Protein AF-A4P0I0-F1 (afdb_monomer)

Structure (mmCIF, N/CA/C/O backbone):
data_AF-A4P0I0-F1
#
_entry.id   AF-A4P0I0-F1
#
loop_
_atom_site.group_PDB
_atom_site.id
_atom_site.type_symbol
_atom_site.label_atom_id
_atom_site.label_alt_id
_atom_site.label_comp_id
_atom_site.label_asym_id
_atom_site.label_entity_id
_atom_site.label_seq_id
_atom_site.pdbx_PDB_ins_code
_atom_site.Cartn_x
_atom_site.Cartn_y
_atom_site.Cartn_z
_atom_site.occupancy
_atom_site.B_iso_or_equiv
_atom_site.auth_seq_id
_atom_site.auth_comp_id
_atom_site.auth_asym_id
_atom_site.auth_atom_id
_atom_site.pdbx_PDB_model_num
ATOM 1 N N . MET A 1 1 ? 8.417 -10.840 13.481 1.00 49.62 1 MET A N 1
ATOM 2 C CA . MET A 1 1 ? 8.895 -10.909 12.083 1.00 49.62 1 MET A CA 1
ATOM 3 C C . MET A 1 1 ? 7.966 -10.025 11.261 1.00 49.62 1 MET A C 1
ATOM 5 O O . MET A 1 1 ? 6.800 -10.369 11.163 1.00 49.62 1 MET A O 1
ATOM 9 N N . GLY A 1 2 ? 8.399 -8.838 10.832 1.00 62.56 2 GLY A N 1
ATOM 10 C CA . GLY A 1 2 ? 7.512 -7.823 10.241 1.00 62.56 2 GLY A CA 1
ATOM 11 C C . GLY A 1 2 ? 7.734 -7.627 8.743 1.00 62.56 2 GLY A C 1
ATOM 12 O O . GLY A 1 2 ? 8.805 -7.938 8.225 1.00 62.56 2 GLY A O 1
ATOM 13 N N . PHE A 1 3 ? 6.732 -7.074 8.062 1.00 75.56 3 PHE A N 1
ATOM 14 C CA . PHE A 1 3 ? 6.823 -6.658 6.665 1.00 75.56 3 PHE A CA 1
ATOM 15 C C . PHE A 1 3 ? 7.386 -5.230 6.579 1.00 75.56 3 PHE A C 1
ATOM 17 O O . PHE A 1 3 ? 6.649 -4.262 6.431 1.00 75.56 3 PHE A O 1
ATOM 24 N N . ASN A 1 4 ? 8.697 -5.077 6.771 1.00 85.44 4 ASN A N 1
ATOM 25 C CA . ASN A 1 4 ? 9.367 -3.773 6.785 1.00 85.44 4 ASN A CA 1
ATOM 26 C C . ASN A 1 4 ? 10.639 -3.767 5.917 1.00 85.44 4 ASN A C 1
ATOM 28 O O . ASN A 1 4 ? 11.027 -4.788 5.341 1.00 85.44 4 ASN A O 1
ATOM 32 N N . GLY A 1 5 ? 11.258 -2.590 5.784 1.00 89.81 5 GLY A N 1
ATOM 33 C CA . GLY A 1 5 ? 12.522 -2.416 5.068 1.00 89.81 5 GLY A CA 1
ATOM 34 C C . GLY A 1 5 ? 12.476 -2.945 3.632 1.00 89.81 5 GLY A C 1
ATOM 35 O O . GLY A 1 5 ? 11.586 -2.603 2.853 1.00 89.81 5 GLY A O 1
ATOM 36 N N . SER A 1 6 ? 13.443 -3.794 3.280 1.00 89.75 6 SER A N 1
ATOM 37 C CA . SER A 1 6 ? 13.600 -4.340 1.927 1.00 89.75 6 SER A CA 1
ATOM 38 C C . SER A 1 6 ? 12.392 -5.150 1.455 1.00 89.75 6 SER A C 1
ATOM 40 O O . SER A 1 6 ? 12.028 -5.056 0.287 1.00 89.75 6 SER A O 1
ATOM 42 N N . SER A 1 7 ? 11.737 -5.901 2.344 1.00 90.38 7 SER A N 1
ATOM 43 C CA . SER A 1 7 ? 10.561 -6.703 1.984 1.00 90.38 7 SER A CA 1
ATOM 44 C C . SER A 1 7 ? 9.379 -5.821 1.583 1.00 90.38 7 SER A C 1
ATOM 46 O O . SER A 1 7 ? 8.735 -6.085 0.570 1.00 90.38 7 SER A O 1
ATOM 48 N N . ALA A 1 8 ? 9.150 -4.727 2.321 1.00 90.50 8 ALA A N 1
ATOM 49 C CA . ALA A 1 8 ? 8.122 -3.742 1.985 1.00 90.50 8 ALA A CA 1
ATOM 50 C C . ALA A 1 8 ? 8.416 -3.045 0.647 1.00 90.50 8 ALA A C 1
ATOM 52 O O . ALA A 1 8 ? 7.521 -2.886 -0.181 1.00 90.50 8 ALA A O 1
ATOM 53 N N . ALA A 1 9 ? 9.683 -2.699 0.399 1.00 92.00 9 ALA A N 1
ATOM 54 C CA . ALA A 1 9 ? 10.099 -2.089 -0.862 1.00 92.00 9 ALA A CA 1
ATOM 55 C C . ALA A 1 9 ? 9.887 -3.028 -2.064 1.00 92.00 9 ALA A C 1
ATOM 57 O O . ALA A 1 9 ? 9.366 -2.600 -3.092 1.00 92.00 9 ALA A O 1
ATOM 58 N N . ILE A 1 10 ? 10.244 -4.310 -1.930 1.00 92.25 10 ILE A N 1
ATOM 59 C CA . ILE A 1 10 ? 10.041 -5.318 -2.982 1.00 92.25 10 ILE A CA 1
ATOM 60 C C . ILE A 1 10 ? 8.549 -5.484 -3.280 1.00 92.25 10 ILE A C 1
ATOM 62 O O . ILE A 1 10 ? 8.157 -5.475 -4.447 1.00 92.25 10 ILE A O 1
ATOM 66 N N . ALA A 1 11 ? 7.705 -5.590 -2.252 1.00 90.88 11 ALA A N 1
ATOM 67 C CA . ALA A 1 11 ? 6.265 -5.681 -2.465 1.00 90.88 11 ALA A CA 1
ATOM 68 C C . ALA A 1 11 ? 5.698 -4.454 -3.163 1.00 90.88 11 ALA A C 1
ATOM 70 O O . ALA A 1 11 ? 4.947 -4.635 -4.107 1.00 90.88 11 ALA A O 1
ATOM 71 N N . ALA A 1 12 ? 6.079 -3.234 -2.777 1.00 91.62 12 ALA A N 1
ATOM 72 C CA . ALA A 1 12 ? 5.602 -2.030 -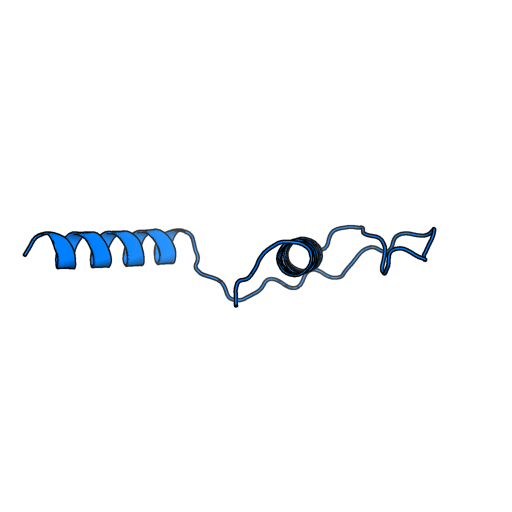3.458 1.00 91.62 12 ALA A CA 1
ATOM 73 C C . ALA A 1 12 ? 5.989 -2.021 -4.949 1.00 91.62 12 ALA A C 1
ATOM 75 O O . ALA A 1 12 ? 5.165 -1.700 -5.805 1.00 91.62 12 ALA A O 1
ATOM 76 N N . VAL A 1 13 ? 7.220 -2.435 -5.279 1.00 95.62 13 VAL A N 1
ATOM 77 C CA . VAL A 1 13 ? 7.670 -2.557 -6.675 1.00 95.62 13 VAL A CA 1
ATOM 78 C C . VAL A 1 13 ? 6.784 -3.518 -7.460 1.00 95.62 13 VAL A C 1
ATOM 80 O O . VAL A 1 13 ? 6.371 -3.194 -8.569 1.00 95.62 13 VAL A O 1
ATOM 83 N N . HIS A 1 14 ? 6.468 -4.685 -6.906 1.00 94.50 14 HIS A N 1
ATOM 84 C CA . HIS A 1 14 ? 5.625 -5.656 -7.597 1.00 94.50 14 HIS A CA 1
ATOM 85 C C . HIS A 1 14 ? 4.138 -5.264 -7.595 1.00 94.50 14 HIS A C 1
ATOM 87 O O . HIS A 1 14 ? 3.500 -5.394 -8.634 1.00 94.50 14 HIS A O 1
ATOM 93 N N . GLN A 1 15 ? 3.607 -4.725 -6.496 1.00 91.88 15 GLN A N 1
ATOM 94 C CA . GLN A 1 15 ? 2.208 -4.306 -6.329 1.00 91.88 15 GLN A CA 1
ATOM 95 C C . GLN A 1 15 ? 1.781 -3.308 -7.401 1.00 91.88 15 GLN A C 1
ATOM 97 O O . GLN A 1 15 ? 0.705 -3.443 -7.973 1.00 91.88 15 GLN A O 1
ATOM 102 N N . TYR A 1 16 ? 2.641 -2.328 -7.678 1.00 93.81 16 TYR A N 1
ATOM 103 C CA . TYR A 1 16 ? 2.360 -1.250 -8.625 1.00 93.81 16 TYR A CA 1
ATOM 104 C C . TYR A 1 16 ? 3.090 -1.425 -9.963 1.00 93.81 16 TYR A C 1
ATOM 106 O O . TYR A 1 16 ? 3.040 -0.535 -10.806 1.00 93.81 16 TYR A O 1
ATOM 114 N N . GLY A 1 17 ? 3.802 -2.543 -10.154 1.00 96.25 17 GLY A N 1
ATOM 115 C CA . GLY A 1 17 ? 4.607 -2.788 -11.351 1.00 96.25 17 GLY A CA 1
ATOM 116 C C . GLY A 1 17 ? 5.617 -1.668 -11.608 1.00 96.25 17 GLY A C 1
ATOM 117 O O . GLY A 1 17 ? 5.640 -1.091 -12.683 1.00 96.25 17 GLY A O 1
ATOM 118 N N . LEU A 1 18 ? 6.416 -1.282 -10.617 1.00 97.56 18 LEU A N 1
ATOM 119 C CA . LEU A 1 18 ? 7.366 -0.174 -10.751 1.00 97.56 18 LEU A CA 1
ATOM 120 C C . LEU A 1 18 ? 8.644 -0.605 -11.482 1.00 97.56 18 LEU A C 1
ATOM 122 O O . LEU A 1 18 ? 9.000 -1.782 -11.528 1.00 97.56 18 LEU A O 1
ATOM 126 N N . THR A 1 19 ? 9.394 0.373 -11.992 1.00 98.00 19 THR A N 1
ATOM 127 C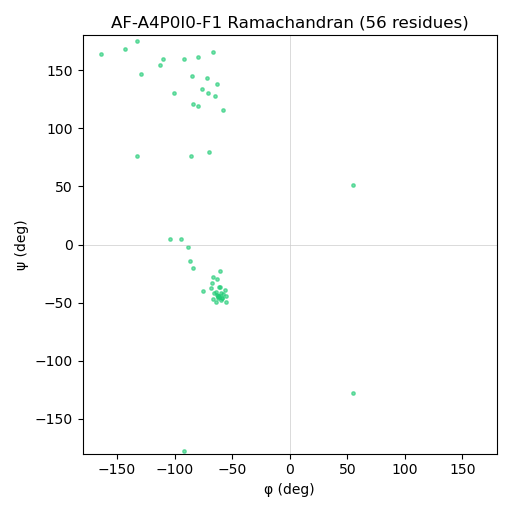 CA . THR A 1 19 ? 10.759 0.152 -12.483 1.00 98.00 19 THR A CA 1
ATOM 128 C C . THR A 1 19 ? 11.762 0.213 -11.328 1.00 98.00 19 THR A C 1
ATOM 130 O O . THR A 1 19 ? 11.912 1.254 -10.685 1.00 98.00 19 THR A O 1
ATOM 133 N N . ALA A 1 20 ? 12.516 -0.864 -11.097 1.00 96.75 20 ALA A N 1
ATOM 134 C CA . ALA A 1 20 ? 13.520 -0.929 -10.029 1.00 96.75 20 ALA A CA 1
ATOM 135 C C . ALA A 1 20 ? 14.775 -1.721 -10.436 1.00 96.75 20 ALA A C 1
ATOM 137 O O . ALA A 1 20 ? 14.805 -2.388 -11.472 1.00 96.75 20 ALA A O 1
ATOM 138 N N . ARG A 1 21 ? 15.841 -1.623 -9.628 1.00 96.88 21 ARG A N 1
ATOM 139 C CA . ARG A 1 21 ? 17.038 -2.466 -9.779 1.00 96.88 21 ARG A CA 1
ATOM 140 C C . ARG A 1 21 ? 16.747 -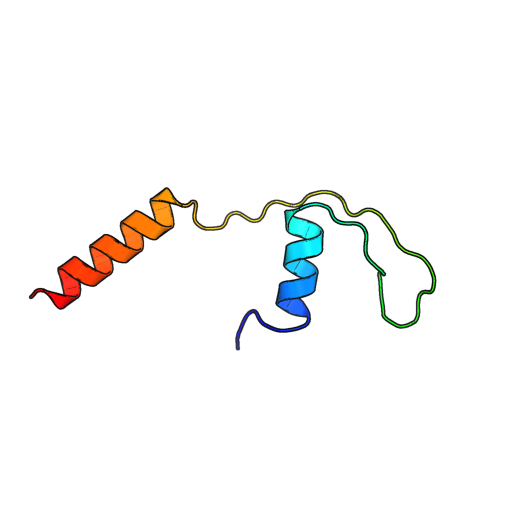3.870 -9.239 1.00 96.88 21 ARG A C 1
ATOM 142 O O . ARG A 1 21 ? 16.265 -3.960 -8.112 1.00 96.88 21 ARG A O 1
ATOM 149 N N . PRO A 1 22 ? 17.115 -4.944 -9.960 1.00 94.44 22 PRO A N 1
ATOM 150 C CA . PRO A 1 22 ? 16.949 -6.305 -9.447 1.00 94.44 22 PRO A CA 1
ATOM 151 C C . PRO A 1 22 ? 17.764 -6.610 -8.189 1.00 94.44 22 PRO A C 1
ATOM 153 O O . PRO A 1 22 ? 17.363 -7.437 -7.377 1.00 94.44 22 PRO A O 1
ATOM 156 N N . SER A 1 23 ? 18.912 -5.953 -8.029 1.00 94.06 23 SER A N 1
ATOM 157 C CA . SER A 1 23 ? 19.786 -6.076 -6.863 1.00 94.06 23 SER A CA 1
ATOM 158 C C . SER A 1 23 ? 20.779 -4.914 -6.814 1.00 94.06 23 SER A C 1
ATOM 160 O O . SER A 1 23 ? 21.010 -4.231 -7.814 1.00 94.06 23 SER A O 1
ATOM 162 N N . ASN A 1 24 ? 21.412 -4.703 -5.656 1.00 91.06 24 ASN A N 1
ATOM 163 C CA . ASN A 1 24 ? 22.348 -3.591 -5.432 1.00 91.06 24 ASN A CA 1
ATOM 164 C C . ASN A 1 24 ? 23.573 -3.603 -6.363 1.00 91.06 24 ASN A C 1
ATOM 166 O O . ASN 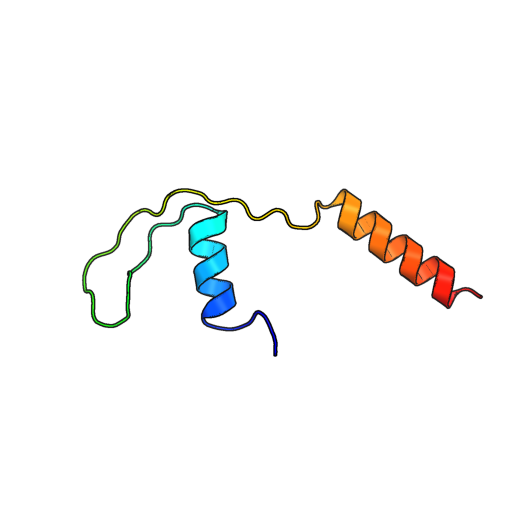A 1 24 ? 24.187 -2.565 -6.579 1.00 91.06 24 ASN A O 1
ATOM 170 N N . ASN A 1 25 ? 23.929 -4.765 -6.913 1.00 95.69 25 ASN A N 1
ATOM 171 C CA . ASN A 1 25 ? 25.065 -4.949 -7.817 1.00 95.69 25 ASN A CA 1
ATOM 172 C C . ASN A 1 25 ? 24.694 -4.875 -9.311 1.00 95.69 25 ASN A C 1
ATOM 174 O O . ASN A 1 25 ? 25.549 -5.147 -10.152 1.00 95.69 25 ASN A O 1
ATOM 178 N N . LYS A 1 26 ? 23.441 -4.555 -9.660 1.00 96.38 26 LYS A N 1
ATOM 179 C CA . LYS A 1 26 ? 23.030 -4.308 -11.048 1.00 96.38 26 LYS A CA 1
ATOM 180 C C . LYS A 1 26 ? 22.940 -2.810 -11.300 1.00 96.38 26 LYS A C 1
ATOM 182 O O . LYS A 1 26 ? 22.316 -2.069 -10.543 1.00 96.38 26 LYS A O 1
ATOM 187 N N . ASP A 1 27 ? 23.556 -2.366 -12.381 1.00 97.06 27 ASP A N 1
ATOM 188 C CA . ASP A 1 27 ? 23.562 -0.975 -12.826 1.00 97.06 27 ASP A CA 1
ATOM 189 C C . ASP A 1 27 ? 22.319 -0.610 -13.652 1.00 97.06 27 ASP A C 1
ATOM 191 O O . ASP A 1 27 ? 21.941 0.562 -13.681 1.00 97.06 27 ASP A O 1
ATOM 195 N N . PHE A 1 28 ? 21.618 -1.600 -14.210 1.00 97.00 28 PHE A N 1
ATOM 196 C CA . PHE A 1 28 ? 20.369 -1.424 -14.952 1.00 97.00 28 PHE A CA 1
ATOM 197 C C . PHE A 1 28 ? 19.103 -1.550 -14.087 1.00 97.00 28 PHE A C 1
ATOM 199 O O . PHE A 1 28 ? 19.100 -2.153 -13.011 1.00 97.00 28 PHE A O 1
ATOM 206 N N . LYS A 1 29 ? 17.996 -0.998 -14.594 1.00 97.88 29 LYS A N 1
ATOM 207 C CA . LYS A 1 29 ? 16.649 -1.144 -14.025 1.00 97.88 29 LYS A CA 1
ATOM 208 C C . LYS A 1 29 ? 15.762 -1.958 -14.963 1.00 97.88 29 LYS A C 1
ATOM 210 O O . LYS A 1 29 ? 15.987 -1.959 -16.170 1.00 97.88 29 LYS A O 1
ATOM 215 N N . VAL A 1 30 ? 14.746 -2.612 -14.409 1.00 97.38 30 VAL A N 1
ATOM 216 C CA . VAL A 1 30 ? 13.723 -3.337 -15.174 1.00 97.38 30 VAL A CA 1
ATOM 217 C C . VAL A 1 30 ? 12.334 -2.910 -14.726 1.00 97.38 30 VAL A C 1
ATOM 219 O O . VAL A 1 30 ? 12.131 -2.613 -13.549 1.00 97.38 30 VAL A O 1
ATOM 222 N N . GLN A 1 31 ? 11.394 -2.890 -15.666 1.00 98.00 31 GLN A N 1
ATOM 223 C CA . GLN A 1 31 ? 9.974 -2.712 -15.388 1.00 98.00 31 GLN A CA 1
ATOM 224 C C . GLN A 1 31 ? 9.396 -4.049 -14.923 1.00 98.00 31 GLN A C 1
ATOM 226 O O . GLN A 1 31 ? 9.444 -5.037 -15.659 1.00 98.00 31 GLN A O 1
ATOM 231 N N . TYR A 1 32 ? 8.868 -4.092 -13.703 1.00 97.25 32 TYR A N 1
ATOM 232 C CA . TYR A 1 32 ? 8.252 -5.301 -13.171 1.00 97.25 32 TYR A CA 1
ATOM 233 C C . TYR A 1 32 ? 6.793 -5.412 -13.610 1.00 97.25 32 TYR A C 1
ATOM 235 O O . TYR A 1 32 ? 6.079 -4.417 -13.707 1.00 97.25 32 TYR A O 1
ATOM 243 N N . ALA A 1 33 ? 6.336 -6.641 -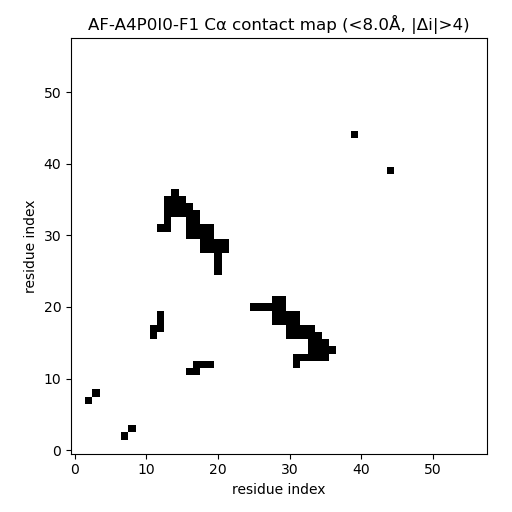13.855 1.00 95.81 33 ALA A N 1
ATOM 244 C CA . ALA A 1 33 ? 4.913 -6.902 -14.025 1.00 95.81 33 ALA A CA 1
ATOM 245 C C . ALA A 1 33 ? 4.166 -6.569 -12.725 1.00 95.81 33 ALA A C 1
ATOM 247 O O . ALA A 1 33 ? 4.642 -6.924 -11.640 1.00 95.81 33 ALA A O 1
ATOM 248 N N . GLN A 1 34 ? 3.003 -5.928 -12.855 1.00 95.44 34 GLN A N 1
ATOM 249 C CA . GLN A 1 34 ? 2.120 -5.655 -11.729 1.00 95.44 34 GLN A CA 1
ATOM 250 C C . GLN A 1 34 ? 1.590 -6.977 -11.157 1.00 95.44 34 GLN A C 1
ATOM 252 O O . GLN A 1 34 ? 1.096 -7.836 -11.888 1.00 95.44 34 GLN A O 1
ATOM 257 N N . ARG A 1 35 ? 1.748 -7.154 -9.848 1.00 92.00 35 ARG A N 1
ATOM 258 C CA . ARG A 1 35 ? 1.306 -8.310 -9.066 1.00 92.00 35 ARG A CA 1
ATOM 259 C C . ARG A 1 35 ? 0.607 -7.780 -7.833 1.00 92.00 35 ARG A C 1
ATOM 261 O O . ARG A 1 35 ? 1.192 -7.735 -6.753 1.00 92.00 35 ARG A O 1
ATOM 268 N N . GLU A 1 36 ? -0.615 -7.324 -8.049 1.00 86.69 36 GLU A N 1
ATOM 269 C CA . GLU A 1 36 ? -1.492 -6.902 -6.972 1.00 86.69 36 GLU A CA 1
ATOM 270 C C . GLU A 1 36 ? -1.688 -8.070 -6.002 1.00 86.69 36 GLU A C 1
ATOM 272 O O . GLU A 1 36 ? -2.165 -9.146 -6.368 1.00 86.69 36 GLU A O 1
ATOM 277 N N . LEU A 1 37 ? -1.210 -7.884 -4.776 1.00 78.38 37 LEU A N 1
ATOM 278 C CA . LEU A 1 37 ? -1.443 -8.808 -3.685 1.00 78.38 37 LEU A CA 1
ATOM 279 C C . LEU A 1 37 ? -2.906 -8.683 -3.265 1.00 78.38 37 LEU A C 1
ATOM 281 O O . LEU A 1 37 ? -3.455 -7.583 -3.223 1.00 78.38 37 LEU A O 1
ATOM 285 N N . LEU A 1 38 ? -3.514 -9.813 -2.905 1.00 73.81 38 LEU A N 1
ATOM 286 C CA . LEU A 1 38 ? -4.814 -9.849 -2.239 1.00 73.81 38 LEU A CA 1
ATOM 287 C C . LEU A 1 38 ? -4.625 -9.319 -0.808 1.00 73.81 38 LEU A C 1
ATOM 289 O O . LEU A 1 38 ? -4.405 -10.083 0.129 1.00 73.81 38 LEU A O 1
ATOM 293 N N . GLY A 1 39 ? -4.561 -7.996 -0.681 1.00 79.94 39 GLY A N 1
ATOM 294 C CA . GLY A 1 39 ? -4.580 -7.275 0.586 1.00 79.94 39 GLY A CA 1
ATOM 295 C C . GLY A 1 39 ? -6.003 -6.895 0.986 1.00 79.94 39 GLY A C 1
ATOM 296 O O . GLY A 1 39 ? -6.963 -7.214 0.288 1.00 79.94 39 GLY A O 1
ATOM 297 N N . PHE A 1 40 ? -6.125 -6.194 2.108 1.00 88.56 40 PHE A N 1
ATOM 298 C CA . PHE A 1 40 ? -7.379 -5.560 2.496 1.00 88.56 40 PHE A CA 1
ATOM 299 C C . PHE A 1 40 ? -7.663 -4.374 1.576 1.00 88.56 40 PHE A C 1
ATOM 301 O O . PHE A 1 40 ? -6.794 -3.525 1.363 1.00 88.56 40 PHE A O 1
ATOM 308 N N . SER A 1 41 ? -8.875 -4.323 1.036 1.00 88.62 41 SER A N 1
ATOM 309 C CA . SER A 1 41 ? -9.418 -3.102 0.445 1.00 88.62 41 SER A CA 1
ATOM 310 C C . SER A 1 41 ? -9.633 -2.036 1.524 1.00 88.62 41 SER A C 1
ATOM 312 O O . SER A 1 41 ? -9.652 -2.344 2.715 1.00 88.62 41 SER A O 1
ATOM 314 N N . GLU A 1 42 ? -9.845 -0.780 1.127 1.00 90.31 42 GLU A N 1
ATOM 315 C CA . GLU A 1 42 ? -10.193 0.284 2.083 1.00 90.31 42 GLU A CA 1
ATOM 316 C C . GLU A 1 42 ? -11.443 -0.074 2.901 1.00 90.31 42 GLU A C 1
ATOM 318 O O . GLU A 1 42 ? -11.454 0.113 4.113 1.00 90.31 42 GLU A O 1
ATOM 323 N N . SER A 1 43 ? -12.447 -0.702 2.277 1.00 95.19 43 SER A N 1
ATOM 324 C CA . SER A 1 43 ? -13.641 -1.172 2.986 1.00 95.19 43 SER A CA 1
ATOM 325 C C . SER A 1 43 ? -13.357 -2.315 3.961 1.00 95.19 43 SER A C 1
ATOM 327 O O . SER A 1 43 ? -14.000 -2.398 5.005 1.00 95.19 43 SER A O 1
ATOM 329 N N . ASP A 1 44 ? -12.394 -3.191 3.656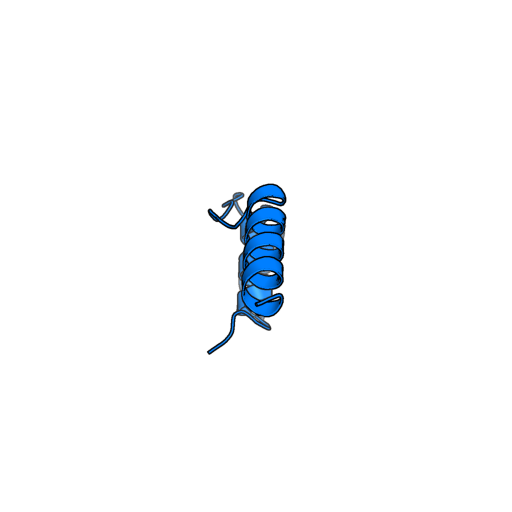 1.00 95.56 44 ASP A N 1
ATOM 330 C CA . ASP A 1 44 ? -11.978 -4.229 4.605 1.00 95.56 44 ASP A CA 1
ATOM 331 C C . ASP A 1 44 ? -11.260 -3.608 5.811 1.00 95.56 44 ASP A C 1
ATOM 333 O O . ASP A 1 44 ? -11.455 -4.057 6.939 1.00 95.56 44 ASP A O 1
ATOM 337 N N . VAL A 1 45 ? -10.454 -2.562 5.590 1.00 95.75 45 VAL A N 1
ATOM 338 C CA . VAL A 1 45 ? -9.789 -1.817 6.670 1.00 95.75 45 VAL A CA 1
ATOM 339 C C . VAL A 1 45 ? -10.824 -1.133 7.561 1.00 95.75 45 VAL A C 1
ATOM 341 O O . VAL A 1 45 ? -10.787 -1.338 8.77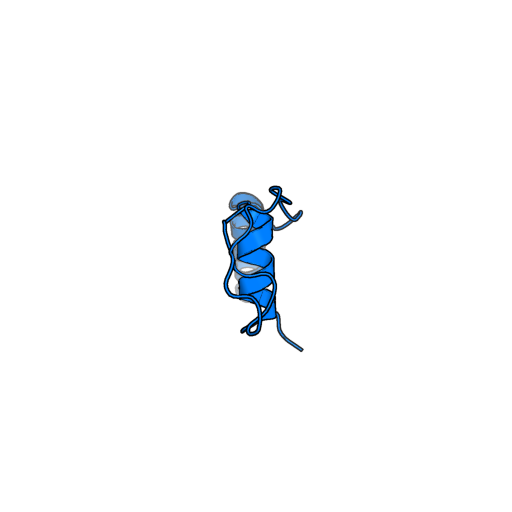2 1.00 95.75 45 VAL A O 1
ATOM 344 N N . GLU A 1 46 ? -11.788 -0.412 6.984 1.00 97.75 46 GLU A N 1
ATOM 345 C CA . GLU A 1 46 ? -12.880 0.214 7.746 1.00 97.75 46 GLU A CA 1
ATOM 346 C C . GLU A 1 46 ? -13.688 -0.816 8.547 1.00 97.75 46 GLU A C 1
ATOM 348 O O . GLU A 1 46 ? -14.024 -0.584 9.710 1.00 97.75 46 GLU A O 1
ATOM 353 N N . LEU A 1 47 ? -13.994 -1.977 7.957 1.00 97.62 47 LEU A N 1
ATOM 354 C CA . LEU A 1 47 ? -14.687 -3.054 8.662 1.00 97.62 47 LEU A CA 1
ATOM 355 C C . LEU A 1 47 ? -13.881 -3.533 9.875 1.00 97.62 47 LEU A C 1
ATOM 357 O O . LEU A 1 47 ? -14.434 -3.662 10.966 1.00 97.62 47 LEU A O 1
ATOM 361 N N . ILE A 1 48 ? -12.583 -3.786 9.698 1.00 97.25 48 ILE A N 1
ATOM 362 C CA . ILE A 1 48 ? -11.702 -4.230 10.784 1.00 97.25 48 ILE A CA 1
ATOM 363 C C . ILE A 1 48 ? -11.623 -3.168 11.886 1.00 97.25 48 ILE A C 1
ATOM 365 O O . ILE A 1 48 ? -11.726 -3.513 13.062 1.00 97.25 48 ILE A O 1
ATOM 369 N N . GLU A 1 49 ? -11.472 -1.892 11.531 1.00 97.38 49 GLU A N 1
ATOM 370 C CA . GLU A 1 49 ? -11.442 -0.788 12.496 1.00 97.38 49 GLU A CA 1
ATOM 371 C C . GLU A 1 49 ? -12.732 -0.722 13.319 1.00 97.38 49 GLU A C 1
ATOM 373 O O . GLU A 1 49 ? -12.676 -0.652 14.550 1.00 97.38 49 GLU A O 1
ATOM 378 N N . ASN A 1 50 ? -13.889 -0.832 12.664 1.00 97.69 50 ASN A N 1
ATOM 379 C CA . ASN A 1 50 ? -15.184 -0.842 13.340 1.00 97.69 50 ASN A CA 1
ATOM 380 C C . ASN A 1 50 ? -15.329 -2.034 14.298 1.00 97.69 50 ASN A C 1
ATOM 382 O O . ASN A 1 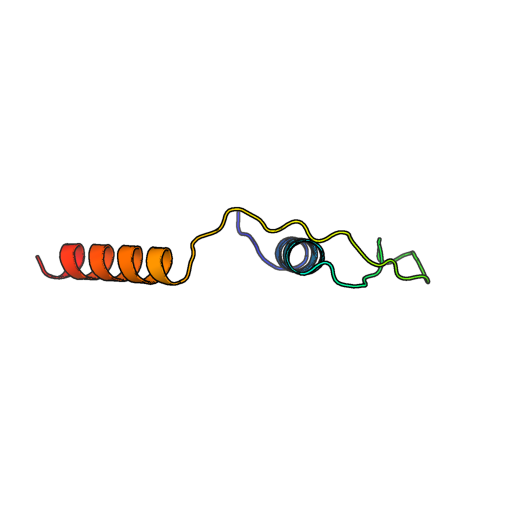50 ? -15.750 -1.843 15.439 1.00 97.69 50 ASN A O 1
ATOM 386 N N . LEU A 1 51 ? -14.922 -3.239 13.878 1.00 97.88 51 LEU A N 1
ATOM 387 C CA . LEU A 1 51 ? -14.943 -4.437 14.729 1.00 97.88 51 LEU A CA 1
ATOM 388 C C . LEU A 1 51 ? -14.043 -4.284 15.966 1.00 97.88 51 LEU A C 1
ATOM 390 O O . LEU A 1 51 ? -14.389 -4.748 17.053 1.00 97.88 51 LEU A O 1
ATOM 394 N N . ILE A 1 52 ? -12.892 -3.620 15.825 1.00 97.81 52 ILE A N 1
ATOM 395 C CA . ILE A 1 52 ? -11.997 -3.331 16.952 1.00 97.81 52 ILE A CA 1
ATOM 396 C C . ILE A 1 52 ? -12.663 -2.356 17.930 1.00 97.81 52 ILE A C 1
ATOM 398 O O . ILE A 1 52 ? -12.642 -2.600 19.135 1.00 97.81 52 ILE A O 1
ATOM 402 N N . ILE A 1 53 ? -13.258 -1.266 17.434 1.00 97.69 53 ILE A N 1
ATOM 403 C CA . ILE A 1 53 ? -13.933 -0.264 18.274 1.00 97.69 53 ILE A CA 1
ATOM 404 C C . ILE A 1 53 ? -15.101 -0.894 19.036 1.00 97.69 53 ILE A C 1
ATOM 406 O O . ILE A 1 53 ? -15.218 -0.682 20.243 1.00 97.69 53 ILE A O 1
ATOM 410 N N . GLU A 1 54 ? -15.922 -1.701 18.362 1.00 97.44 54 GLU A N 1
ATOM 411 C CA . GLU A 1 54 ? -17.032 -2.429 18.981 1.00 97.44 54 GLU A CA 1
ATOM 412 C C . GLU A 1 54 ? -16.538 -3.281 20.158 1.00 97.44 54 GLU A C 1
ATOM 414 O O . GLU A 1 54 ? -17.043 -3.150 21.274 1.00 97.44 54 GLU A O 1
ATOM 419 N N . GLN A 1 55 ? -15.477 -4.067 19.950 1.00 97.00 55 GLN A N 1
ATOM 420 C CA . GLN A 1 55 ? -14.921 -4.951 20.975 1.00 97.00 55 GLN A CA 1
ATOM 421 C C . GLN A 1 55 ? -14.302 -4.206 22.170 1.00 97.00 55 GLN A C 1
ATOM 423 O O . GLN A 1 55 ? -14.252 -4.762 23.268 1.00 97.00 55 GLN A O 1
ATOM 428 N N . LEU A 1 56 ? -13.812 -2.979 21.967 1.00 96.75 56 LEU A N 1
ATOM 429 C CA . LEU A 1 56 ? -13.236 -2.129 23.018 1.00 96.75 56 LEU A CA 1
ATOM 430 C C . LEU A 1 56 ? -14.279 -1.283 23.762 1.00 96.75 56 LEU A C 1
ATOM 432 O O . LEU A 1 56 ? -13.959 -0.704 24.798 1.00 96.75 56 LEU A O 1
ATOM 436 N N . SER A 1 57 ? -15.491 -1.167 23.219 1.00 92.25 57 SER A N 1
ATOM 437 C CA . SER A 1 57 ? -16.585 -0.377 23.800 1.00 92.25 57 SER A CA 1
ATOM 438 C C . SER A 1 57 ? -17.457 -1.147 24.806 1.00 92.25 57 SER A C 1
ATOM 440 O O . SER A 1 57 ? -18.368 -0.559 25.392 1.00 92.25 57 SER A O 1
ATOM 442 N N . LEU A 1 58 ? -17.162 -2.437 25.008 1.00 68.56 58 LEU A N 1
ATOM 443 C CA . LEU A 1 58 ? -17.747 -3.332 26.015 1.00 68.56 58 LEU A CA 1
ATOM 444 C C . LEU A 1 58 ? -16.997 -3.247 27.352 1.00 68.56 58 LEU A C 1
ATOM 446 O O . LEU A 1 58 ? -17.683 -3.297 28.398 1.00 68.56 58 LEU A O 1
#

Organism: NCBI:txid375063

pLDDT: mean 91.5, std 9.3, range [49.62, 98.0]

Mean predicted aligned error: 5.54 Å

Foldseek 3Di:
DDCDDPNVVVCVCQQVQHWDDPDPPDPDTDRGHHDNDPDDDPVSVVVVVVVVVVVVVD

Radius of gyration: 16.9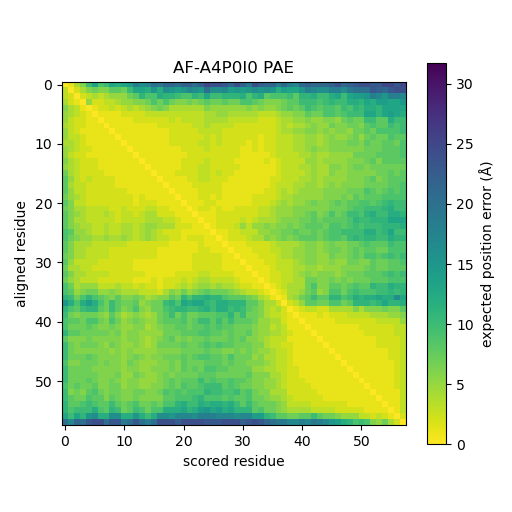8 Å; Cα contacts (8 Å, |Δi|>4): 45; chains: 1; bounding box: 43×11×41 Å

Sequence (58 aa):
MGFNGSSAAIAAVHQYGLTARPSNNKDFKVQYAQRELLGFSESDVELIENLIIEQLSL

Secondary structure (DSSP, 8-state):
--S-HHHHHHHHHHHTT-EE-SSTT-SS-EEPPP-------HHHHHHHHHHHHHHH--

InterPro domains:
  IPR006522 Phage virion morphogensis protein [PF05069] (5-56)
  IPR006522 Phage virion morphogensis protein [TIGR01635] (2-57)

Solvent-accessible surface area (backbone atoms only — not comparable to full-atom values): 3601 Å² total; per-residue (Å²): 141,78,86,49,71,69,60,40,52,52,46,53,33,29,41,69,27,36,73,42,56,92,43,95,90,47,94,58,70,46,75,39,69,64,48,71,69,95,67,78,50,74,67,51,49,53,51,52,52,51,56,52,50,57,68,71,74,112